Protein AF-A0A9E5JGP5-F1 (afdb_monomer)

Secondary structure (DSSP, 8-state):
-----S---SSSHHHHSSSSSSHHHHHHHHHHHHHHT---HHHHHHHHHHHHHT--THHHHTTSTTTTTTSTT----HHHHHHHHHHHHTS-HHHHH-GGG--HHHHHHHHHHHTS-HHHHHHHHHHHHHHHHHHHHHHTT----

Structure (mmCIF, N/CA/C/O backbone):
data_AF-A0A9E5JGP5-F1
#
_entry.id   AF-A0A9E5JGP5-F1
#
loop_
_atom_site.group_PDB
_atom_site.id
_atom_site.type_symbol
_atom_site.label_atom_id
_atom_site.label_alt_id
_atom_site.label_comp_id
_atom_site.label_asym_id
_atom_site.label_entity_id
_atom_site.label_seq_id
_atom_site.pdbx_PDB_ins_code
_atom_site.Cartn_x
_atom_site.Cartn_y
_atom_site.Cartn_z
_atom_site.occupancy
_atom_site.B_iso_or_equiv
_atom_site.auth_seq_id
_atom_site.auth_comp_id
_atom_site.auth_asym_id
_atom_site.auth_atom_id
_atom_site.pdbx_PDB_model_num
ATOM 1 N N . MET A 1 1 ? -46.674 -4.909 52.714 1.00 46.75 1 MET A N 1
ATOM 2 C CA . MET A 1 1 ? -46.473 -4.644 51.274 1.00 46.75 1 MET A CA 1
ATOM 3 C C . MET A 1 1 ? -45.169 -5.314 50.874 1.00 46.75 1 MET A C 1
ATOM 5 O O . MET A 1 1 ? -44.113 -4.868 51.297 1.00 46.75 1 MET A O 1
ATOM 9 N N . ALA A 1 2 ? -45.274 -6.468 50.216 1.00 39.66 2 ALA A N 1
ATOM 10 C CA . ALA A 1 2 ? -44.186 -7.374 49.862 1.00 39.66 2 ALA A CA 1
ATOM 11 C C . ALA A 1 2 ? -44.225 -7.673 48.354 1.00 39.66 2 ALA A C 1
ATOM 13 O O . ALA A 1 2 ? -45.309 -7.682 47.775 1.00 39.66 2 ALA A O 1
ATOM 14 N N . GLY A 1 3 ? -43.043 -7.964 47.794 1.00 35.81 3 GLY A N 1
ATOM 15 C CA . GLY A 1 3 ? -42.768 -8.415 46.418 1.00 35.81 3 GLY A CA 1
ATOM 16 C C . GLY A 1 3 ? -42.065 -7.314 45.616 1.00 35.81 3 GLY A C 1
ATOM 17 O O . GLY A 1 3 ? -42.684 -6.299 45.345 1.00 35.81 3 GLY A O 1
ATOM 18 N N . ARG A 1 4 ? -40.764 -7.320 45.281 1.00 50.94 4 ARG A N 1
ATOM 19 C CA . ARG A 1 4 ? -39.807 -8.373 44.877 1.00 50.94 4 ARG A CA 1
ATOM 20 C C . ARG A 1 4 ? -40.401 -9.321 43.827 1.00 50.94 4 ARG A C 1
ATOM 22 O O . ARG A 1 4 ? -41.345 -10.030 44.149 1.00 50.94 4 ARG A O 1
ATOM 29 N N . ILE A 1 5 ? -39.739 -9.375 42.659 1.00 41.88 5 ILE A N 1
ATOM 30 C CA . ILE A 1 5 ? -40.064 -10.117 41.415 1.00 41.88 5 ILE A CA 1
ATOM 31 C C . ILE A 1 5 ? -40.940 -9.234 40.492 1.00 41.88 5 ILE A C 1
ATOM 33 O O . ILE A 1 5 ? -42.012 -8.820 40.898 1.00 41.88 5 ILE A O 1
ATOM 37 N N . LEU A 1 6 ? -40.531 -8.805 39.290 1.00 45.56 6 LEU A N 1
ATOM 38 C CA . LEU A 1 6 ? -39.866 -9.547 38.214 1.00 45.56 6 LEU A CA 1
ATOM 39 C C . LEU A 1 6 ? -39.333 -8.571 37.138 1.00 45.56 6 LEU A C 1
ATOM 41 O O . LEU A 1 6 ? -40.027 -7.611 36.814 1.00 45.56 6 LEU A O 1
ATOM 45 N N . GLY A 1 7 ? -38.168 -8.856 36.542 1.00 37.62 7 GLY A N 1
ATOM 46 C CA . GLY A 1 7 ? -37.769 -8.269 35.250 1.00 37.62 7 GLY A CA 1
ATOM 47 C C . GLY A 1 7 ? -36.504 -7.408 35.214 1.00 37.62 7 GLY A C 1
ATOM 48 O O . GLY A 1 7 ? -36.466 -6.413 34.500 1.00 37.62 7 GLY A O 1
ATOM 49 N N . MET A 1 8 ? -35.467 -7.778 35.965 1.00 48.62 8 MET A N 1
ATOM 50 C CA . MET A 1 8 ? -34.096 -7.357 35.671 1.00 48.62 8 MET A CA 1
ATOM 51 C C . MET A 1 8 ? -33.673 -7.978 34.329 1.00 48.62 8 MET A C 1
ATOM 53 O O . MET A 1 8 ? -33.763 -9.192 34.194 1.00 48.62 8 MET A O 1
ATOM 57 N N . GLY A 1 9 ? -33.204 -7.139 33.401 1.00 51.91 9 GLY A N 1
ATOM 58 C CA . GLY A 1 9 ? -32.317 -7.504 32.292 1.00 51.91 9 GLY A CA 1
ATOM 59 C C . GLY A 1 9 ? -32.929 -8.312 31.152 1.00 51.91 9 GLY A C 1
ATOM 60 O O . GLY A 1 9 ? -33.036 -9.517 31.291 1.00 51.91 9 GLY A O 1
ATOM 61 N N . ASP A 1 10 ? -33.234 -7.667 30.017 1.00 55.62 10 ASP A N 1
ATOM 62 C CA . ASP A 1 10 ? -32.868 -8.246 28.703 1.00 55.62 10 ASP A CA 1
ATOM 63 C C . ASP A 1 10 ? -33.032 -7.333 27.464 1.00 55.62 10 ASP A C 1
ATOM 65 O O . ASP A 1 10 ? -33.223 -7.820 26.356 1.00 55.62 10 ASP A O 1
ATOM 69 N N . MET A 1 11 ? -32.978 -5.999 27.585 1.00 47.19 11 MET A N 1
ATOM 70 C CA . MET A 1 11 ? -32.937 -5.141 26.376 1.00 47.19 11 MET A CA 1
ATOM 71 C C . MET A 1 11 ? -32.016 -3.922 26.455 1.00 47.19 11 MET A C 1
ATOM 73 O O . MET A 1 11 ? -31.737 -3.320 25.426 1.00 47.19 11 MET A O 1
ATOM 77 N N . LEU A 1 12 ? -31.495 -3.569 27.634 1.00 41.91 12 LEU A N 1
ATOM 78 C CA . LEU A 1 12 ? -30.494 -2.497 27.760 1.00 41.91 12 LEU A CA 1
ATOM 79 C C . LEU A 1 12 ? -29.052 -3.031 27.770 1.00 41.91 12 LEU A C 1
ATOM 81 O O . LEU A 1 12 ? -28.129 -2.317 27.405 1.00 41.91 12 LEU A O 1
ATOM 85 N N . THR A 1 13 ? -28.850 -4.310 28.089 1.00 47.22 13 THR A N 1
ATOM 86 C CA . THR A 1 13 ? -27.524 -4.951 28.132 1.00 47.22 13 THR A CA 1
ATOM 87 C C . THR A 1 13 ? -26.993 -5.389 26.765 1.00 47.22 13 THR A C 1
ATOM 89 O O . THR A 1 13 ? -25.784 -5.525 26.609 1.00 47.22 13 THR A O 1
ATOM 92 N N . LEU A 1 14 ? -27.855 -5.554 25.754 1.00 45.25 14 LEU A N 1
ATOM 93 C CA . LEU A 1 14 ? -27.440 -5.963 24.402 1.00 45.25 14 LEU A CA 1
ATOM 94 C C . LEU A 1 14 ? -26.981 -4.797 23.508 1.00 45.25 14 LEU A C 1
ATOM 96 O O . LEU A 1 14 ? -26.434 -5.047 22.438 1.00 45.25 14 LEU A O 1
ATOM 100 N N . ILE A 1 15 ? -27.153 -3.544 23.946 1.00 47.53 15 ILE A N 1
ATOM 101 C CA . ILE A 1 15 ? -26.708 -2.352 23.202 1.00 47.53 15 ILE A CA 1
ATOM 102 C C . ILE A 1 15 ? -25.440 -1.735 23.820 1.00 47.53 15 ILE A C 1
ATOM 104 O O . ILE A 1 15 ? -24.617 -1.200 23.090 1.00 47.53 15 ILE A O 1
ATOM 108 N N . GLU A 1 16 ? -25.183 -1.917 25.120 1.00 45.12 16 GLU A N 1
ATOM 109 C CA . GLU A 1 16 ? -23.940 -1.432 25.752 1.00 45.12 16 GLU A CA 1
ATOM 110 C C . GLU A 1 16 ? -22.762 -2.425 25.675 1.00 45.12 16 GLU A C 1
ATOM 112 O O . GLU A 1 16 ? -21.606 -2.010 25.735 1.00 45.12 16 GLU A O 1
ATOM 117 N N . GLN A 1 17 ? -23.004 -3.732 25.489 1.00 46.28 17 GLN A N 1
ATOM 118 C CA . GLN A 1 17 ? -21.915 -4.717 25.339 1.00 46.28 17 GLN A CA 1
ATOM 119 C C . GLN A 1 17 ? -21.340 -4.828 23.917 1.00 46.28 17 GLN A C 1
ATOM 121 O O . GLN A 1 17 ? -20.295 -5.455 23.742 1.00 46.28 17 GLN A O 1
ATOM 126 N N . ALA A 1 18 ? -21.961 -4.204 22.911 1.00 43.09 18 ALA A N 1
ATOM 127 C CA . ALA A 1 18 ? -21.455 -4.222 21.536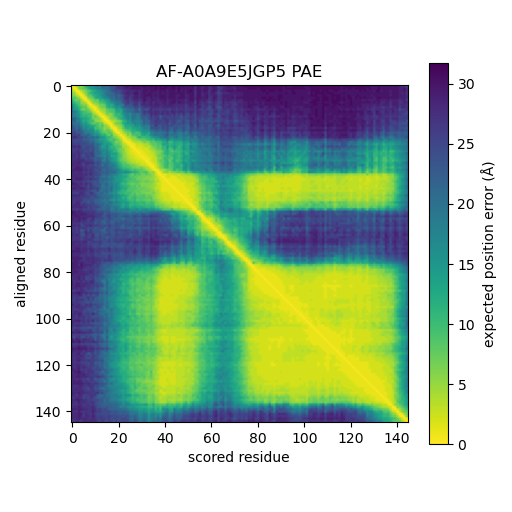 1.00 43.09 18 ALA A CA 1
ATOM 128 C C . ALA A 1 18 ? -20.479 -3.068 21.221 1.00 43.09 18 ALA A C 1
ATOM 130 O O . ALA A 1 18 ? -19.652 -3.208 20.324 1.00 43.09 18 ALA A O 1
ATOM 131 N N . GLU A 1 19 ? -20.522 -1.956 21.967 1.00 39.59 19 GLU A N 1
ATOM 132 C CA . GLU A 1 19 ? -19.811 -0.718 21.601 1.00 39.59 19 GLU A CA 1
ATOM 133 C C . GLU A 1 19 ? -18.390 -0.553 22.175 1.00 39.59 19 GLU A C 1
ATOM 135 O O . GLU A 1 19 ? -17.718 0.405 21.814 1.00 39.59 19 GLU A O 1
ATOM 140 N N . GLN A 1 20 ? -17.866 -1.431 23.045 1.00 46.72 20 GLN A N 1
ATOM 141 C CA . GLN A 1 20 ? -16.596 -1.104 23.739 1.00 46.72 20 GLN A CA 1
ATOM 142 C C . GLN A 1 20 ? -15.473 -2.140 23.745 1.00 46.72 20 GLN A C 1
ATOM 144 O O . GLN A 1 20 ? -14.388 -1.820 24.232 1.00 46.72 20 GLN A O 1
ATOM 149 N N . VAL A 1 21 ? -15.653 -3.335 23.179 1.00 43.44 21 VAL A N 1
ATOM 150 C CA . VAL A 1 21 ? -14.576 -4.349 23.187 1.00 43.44 21 VAL A CA 1
ATOM 151 C C . VAL A 1 21 ? -13.762 -4.361 21.886 1.00 43.44 21 VAL A C 1
ATOM 153 O O . VAL A 1 21 ? -12.624 -4.815 21.890 1.00 43.44 21 VAL A O 1
ATOM 156 N N . PHE A 1 22 ? -14.278 -3.789 20.792 1.00 42.72 22 PHE A N 1
ATOM 157 C CA . PHE A 1 22 ? -13.569 -3.772 19.504 1.00 42.72 22 PHE A CA 1
ATOM 158 C C . PHE A 1 22 ? -12.875 -2.449 19.150 1.00 42.72 22 PHE A C 1
ATOM 160 O O . PHE A 1 22 ? -11.933 -2.469 18.365 1.00 42.72 22 PHE A O 1
ATOM 167 N N . GLU A 1 23 ? -13.250 -1.314 19.749 1.00 51.44 23 GLU A N 1
ATOM 168 C CA . GLU A 1 23 ? -12.670 -0.021 19.351 1.00 51.44 23 GLU A CA 1
ATOM 169 C C . GLU A 1 23 ? -11.395 0.361 20.111 1.00 51.44 23 GLU A C 1
ATOM 171 O O . GLU A 1 23 ? -10.481 0.917 19.510 1.00 51.44 23 GLU A O 1
ATOM 176 N N . LYS A 1 24 ? -11.275 0.064 21.412 1.00 50.53 24 LYS A N 1
ATOM 177 C CA . LYS A 1 24 ? -10.147 0.571 22.223 1.00 50.53 24 LYS A CA 1
ATOM 178 C C . LYS A 1 24 ? -8.799 -0.042 21.842 1.00 50.53 24 LYS A C 1
ATOM 180 O O . LYS A 1 24 ? -7.826 0.692 21.684 1.00 50.53 24 LYS A O 1
ATOM 185 N N . ASP A 1 25 ? -8.742 -1.355 21.632 1.00 55.53 25 ASP A N 1
ATOM 186 C CA . ASP A 1 25 ? -7.485 -2.045 21.315 1.00 55.53 25 ASP A CA 1
ATOM 187 C C . ASP A 1 25 ? -6.998 -1.760 19.886 1.00 55.53 25 ASP A C 1
ATOM 189 O O . ASP A 1 25 ? -5.794 -1.607 19.654 1.00 55.53 25 ASP A O 1
ATOM 193 N N . GLU A 1 26 ? -7.912 -1.667 18.913 1.00 55.34 26 GLU A N 1
ATOM 194 C CA . GLU A 1 26 ? -7.566 -1.277 17.542 1.00 55.34 26 GLU A CA 1
ATOM 195 C C . GLU A 1 26 ? -7.209 0.209 17.455 1.00 55.34 26 GLU A C 1
ATOM 197 O O . GLU A 1 26 ? -6.218 0.549 16.804 1.00 55.34 26 GLU A O 1
ATOM 202 N N . ALA A 1 27 ? -7.928 1.086 18.167 1.00 54.78 27 ALA A N 1
ATOM 203 C CA . ALA A 1 27 ? -7.606 2.509 18.231 1.00 54.78 27 ALA A CA 1
ATOM 204 C C . ALA A 1 27 ? -6.250 2.759 18.901 1.00 54.78 27 ALA A C 1
ATOM 206 O O . ALA A 1 27 ? -5.466 3.562 18.399 1.00 54.78 27 ALA A O 1
ATOM 207 N N . GLU A 1 28 ? -5.914 2.045 19.978 1.00 57.03 28 GLU A N 1
ATOM 208 C CA . GLU A 1 28 ? -4.593 2.141 20.605 1.00 57.03 28 GLU A CA 1
ATOM 209 C C . GLU A 1 28 ? -3.471 1.637 19.695 1.00 57.03 28 GLU A C 1
ATOM 211 O O . GLU A 1 28 ? -2.403 2.251 19.634 1.00 57.03 28 GLU A O 1
ATOM 216 N N . LYS A 1 29 ? -3.681 0.527 18.977 1.00 62.09 29 LYS A N 1
ATOM 217 C CA . LYS A 1 29 ? -2.703 0.016 18.004 1.00 62.09 29 LYS A CA 1
ATOM 218 C C . LYS A 1 29 ? -2.531 0.983 16.841 1.00 62.09 29 LYS A C 1
ATOM 220 O O . LYS A 1 29 ? -1.396 1.258 16.460 1.00 62.09 29 LYS A O 1
ATOM 225 N N . ALA A 1 30 ? -3.622 1.534 16.316 1.00 57.12 30 ALA A N 1
ATOM 226 C CA . ALA A 1 30 ? -3.591 2.551 15.275 1.00 57.12 30 ALA A CA 1
ATOM 227 C 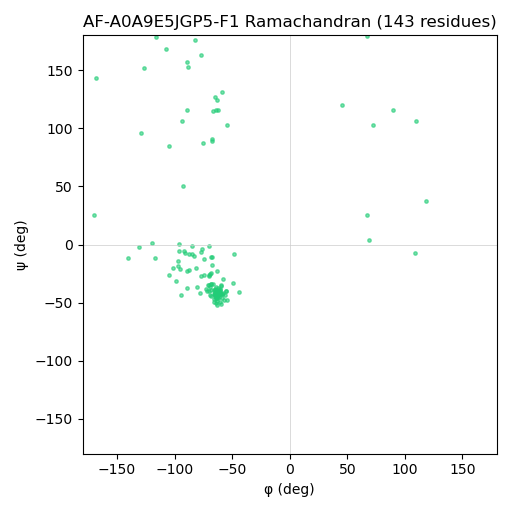C . ALA A 1 30 ? -2.880 3.823 15.762 1.00 57.12 30 ALA A C 1
ATOM 229 O O . ALA A 1 30 ? -2.023 4.344 15.054 1.00 57.12 30 ALA A O 1
ATOM 230 N N . ALA A 1 31 ? -3.143 4.271 16.993 1.00 58.41 31 ALA A N 1
ATOM 231 C CA . ALA A 1 31 ? -2.480 5.417 17.613 1.00 58.41 31 ALA A CA 1
ATOM 232 C C . ALA A 1 31 ? -0.981 5.171 17.851 1.00 58.41 31 ALA A C 1
ATOM 234 O O . ALA A 1 31 ? -0.162 6.032 17.536 1.00 58.41 31 ALA A O 1
ATOM 235 N N . LYS A 1 32 ? -0.590 3.984 18.333 1.00 60.38 32 LYS A N 1
ATOM 236 C CA . LYS A 1 32 ? 0.821 3.582 18.485 1.00 60.38 32 LYS A CA 1
ATOM 237 C C . LYS A 1 32 ? 1.527 3.493 17.128 1.00 60.38 32 LYS A C 1
ATOM 239 O O . LYS A 1 32 ? 2.635 4.005 16.989 1.00 60.38 32 LYS A O 1
ATOM 244 N N . LYS A 1 33 ? 0.883 2.925 16.103 1.00 61.53 33 LYS A N 1
ATOM 245 C CA . LYS A 1 33 ? 1.415 2.864 14.728 1.00 61.53 33 LYS A CA 1
ATOM 246 C C . LYS A 1 33 ? 1.566 4.266 14.119 1.00 61.53 33 LYS A C 1
ATOM 248 O O . LYS A 1 33 ? 2.622 4.585 13.572 1.00 61.53 33 LYS A O 1
ATOM 253 N N . LEU A 1 34 ? 0.581 5.143 14.315 1.00 58.12 34 LEU A N 1
ATOM 254 C CA . LEU A 1 34 ? 0.651 6.566 13.960 1.00 58.12 34 LEU A CA 1
ATOM 255 C C . LEU A 1 34 ? 1.802 7.284 14.680 1.00 58.12 34 LEU A C 1
ATOM 257 O O . LEU A 1 34 ? 2.539 8.035 14.042 1.00 58.12 34 LEU A O 1
ATOM 261 N N . ALA A 1 35 ? 2.004 7.008 15.971 1.00 54.28 35 ALA A N 1
ATOM 262 C CA . ALA A 1 35 ? 3.087 7.577 16.773 1.00 54.28 35 ALA A CA 1
ATOM 263 C C . ALA A 1 35 ? 4.479 7.099 16.324 1.00 54.28 35 ALA A C 1
ATOM 265 O O . ALA A 1 35 ? 5.433 7.872 16.357 1.00 54.28 35 ALA A O 1
ATOM 266 N N . THR A 1 36 ? 4.606 5.854 15.844 1.00 60.84 36 THR A N 1
ATOM 267 C CA . THR A 1 36 ? 5.862 5.339 15.261 1.00 60.84 36 THR A CA 1
ATOM 268 C C . THR A 1 36 ? 6.158 5.894 13.863 1.00 60.84 36 THR A C 1
ATOM 270 O O . THR A 1 36 ? 7.267 5.725 13.356 1.00 60.84 36 THR A O 1
ATOM 273 N N . GLY A 1 37 ? 5.185 6.556 13.223 1.00 60.69 37 GLY A N 1
ATOM 274 C CA . GLY A 1 37 ? 5.340 7.206 11.919 1.00 60.69 37 GLY A CA 1
ATOM 275 C C . GLY A 1 37 ? 5.539 6.256 10.732 1.00 60.69 37 GLY A C 1
ATOM 276 O O . GLY A 1 37 ? 5.750 6.72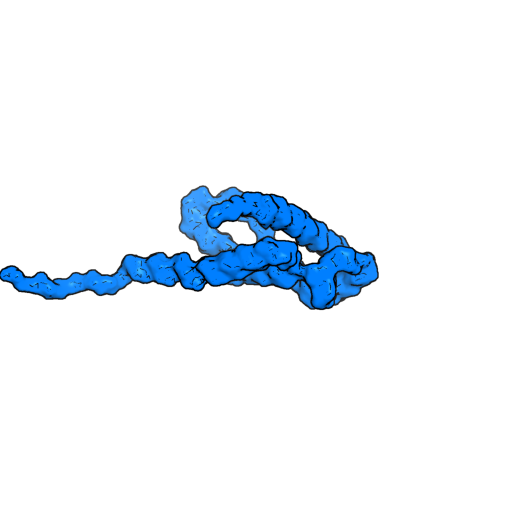6 9.613 1.00 60.69 37 GLY A O 1
ATOM 277 N N . LYS A 1 38 ? 5.472 4.938 10.947 1.00 67.56 38 LYS A N 1
ATOM 278 C CA . LYS A 1 38 ? 5.661 3.914 9.915 1.00 67.56 38 LYS A CA 1
ATOM 279 C C . LYS A 1 38 ? 4.319 3.310 9.535 1.00 67.56 38 LYS A C 1
ATOM 281 O O . LYS A 1 38 ? 3.909 2.293 10.075 1.00 67.56 38 LYS A O 1
ATOM 286 N N . PHE A 1 39 ? 3.635 3.975 8.614 1.00 79.38 39 PHE A N 1
ATOM 287 C CA . PHE A 1 39 ? 2.476 3.408 7.939 1.00 79.38 39 PHE A CA 1
ATOM 288 C C . PHE A 1 39 ? 2.959 2.670 6.684 1.00 79.38 39 PHE A C 1
ATOM 290 O O . PHE A 1 39 ? 3.536 3.313 5.798 1.00 79.38 39 PHE A O 1
ATOM 297 N N . THR A 1 40 ? 2.771 1.348 6.647 1.00 87.06 40 THR A N 1
ATOM 298 C CA . THR A 1 40 ? 3.270 0.432 5.603 1.00 87.06 40 THR A CA 1
ATOM 299 C C . THR A 1 40 ? 2.150 -0.068 4.687 1.00 87.06 40 THR A C 1
ATOM 301 O O . THR A 1 40 ? 0.964 0.122 4.963 1.00 87.06 40 THR A O 1
ATOM 304 N N . LEU A 1 41 ? 2.505 -0.708 3.567 1.00 88.62 41 LEU A N 1
ATOM 305 C CA . LEU A 1 41 ? 1.510 -1.297 2.663 1.00 88.62 41 LEU A CA 1
ATOM 306 C C . LEU A 1 41 ? 0.778 -2.500 3.272 1.00 88.62 41 LEU A C 1
ATOM 308 O O . LEU A 1 41 ? -0.351 -2.772 2.865 1.00 88.62 41 LEU A O 1
ATOM 312 N N . ASP A 1 42 ? 1.379 -3.193 4.242 1.00 86.88 42 ASP A N 1
ATOM 313 C CA . ASP A 1 42 ? 0.692 -4.258 4.977 1.00 86.88 42 ASP A CA 1
ATOM 314 C C . ASP A 1 42 ? -0.399 -3.673 5.889 1.00 86.88 42 ASP A C 1
ATOM 316 O O . ASP A 1 42 ? -1.519 -4.179 5.885 1.00 86.88 42 ASP A O 1
ATOM 320 N N . ASP A 1 43 ? -0.145 -2.539 6.558 1.00 84.56 43 ASP A N 1
ATOM 321 C CA . ASP A 1 43 ? -1.177 -1.835 7.341 1.00 84.56 43 ASP A CA 1
ATOM 322 C C . ASP A 1 43 ? -2.345 -1.380 6.453 1.00 84.56 43 ASP A C 1
ATOM 324 O O . ASP A 1 43 ? -3.516 -1.504 6.812 1.00 84.56 43 ASP A O 1
ATOM 328 N N . PHE A 1 44 ? -2.029 -0.876 5.258 1.00 85.12 44 PHE A N 1
ATOM 329 C CA . PHE A 1 44 ? -3.043 -0.498 4.278 1.00 85.12 44 PHE A CA 1
ATOM 330 C C . PHE A 1 44 ? -3.875 -1.700 3.818 1.00 85.12 44 PHE A C 1
ATOM 332 O O . PHE A 1 44 ? -5.094 -1.594 3.677 1.00 85.12 44 PHE A O 1
ATOM 339 N N . LEU A 1 45 ? -3.238 -2.855 3.607 1.00 86.12 45 LEU A N 1
ATOM 340 C CA . LEU A 1 45 ? -3.931 -4.084 3.241 1.00 86.12 45 LEU A CA 1
ATOM 341 C C . LEU A 1 45 ? -4.855 -4.574 4.364 1.00 86.12 45 LEU A C 1
ATOM 343 O O . LEU A 1 45 ? -5.987 -4.962 4.076 1.00 86.12 45 LEU A O 1
ATOM 347 N N . GLU A 1 46 ? -4.403 -4.534 5.619 1.00 85.19 46 GLU A N 1
ATOM 348 C CA . GLU A 1 46 ? -5.219 -4.885 6.790 1.00 85.19 46 GLU A CA 1
ATOM 349 C C . GLU A 1 46 ? -6.485 -4.018 6.858 1.00 85.19 46 GLU A C 1
ATOM 351 O O . GLU A 1 46 ? -7.594 -4.549 6.956 1.00 85.19 46 GLU A O 1
ATOM 356 N N . GLN A 1 47 ? -6.337 -2.698 6.705 1.00 78.88 47 GLN A N 1
ATOM 357 C CA . GLN A 1 47 ? -7.462 -1.756 6.694 1.00 78.88 47 GLN A CA 1
ATOM 358 C C . GLN A 1 47 ? -8.428 -2.019 5.531 1.00 78.88 47 GLN A C 1
ATOM 360 O O . GLN A 1 47 ? -9.645 -2.047 5.718 1.00 78.88 47 GLN A O 1
ATOM 365 N N . LE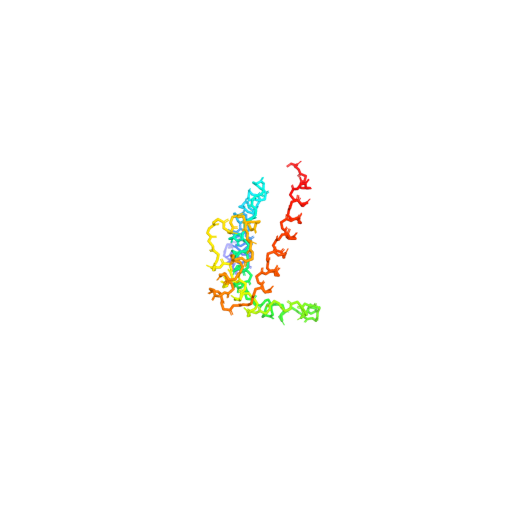U A 1 48 ? -7.911 -2.282 4.327 1.00 80.06 48 LEU A N 1
ATOM 366 C CA . LEU A 1 48 ? -8.746 -2.648 3.178 1.00 80.06 48 LEU A CA 1
ATOM 367 C C . LEU A 1 48 ? -9.514 -3.955 3.411 1.00 80.06 48 LEU A C 1
ATOM 369 O O . LEU A 1 48 ? -10.667 -4.081 2.998 1.00 80.06 48 LEU A O 1
ATOM 373 N N . GLN A 1 49 ? -8.902 -4.933 4.077 1.00 80.94 49 GLN A N 1
ATOM 374 C CA . GLN A 1 49 ? -9.557 -6.195 4.412 1.00 80.94 49 GLN A CA 1
ATOM 375 C C . GLN A 1 49 ? -10.622 -6.034 5.497 1.00 80.94 49 GLN A C 1
ATOM 377 O O . GLN A 1 49 ? -11.641 -6.719 5.429 1.00 80.94 49 GLN A O 1
ATOM 382 N N . GLN A 1 50 ? -10.426 -5.142 6.470 1.00 76.25 50 GLN A N 1
ATOM 383 C CA . GLN A 1 50 ? -11.461 -4.791 7.448 1.00 76.25 50 GLN A CA 1
ATOM 384 C C . GLN A 1 50 ? -12.679 -4.169 6.753 1.00 76.25 50 GLN A C 1
ATOM 386 O O . GLN A 1 50 ? -13.801 -4.631 6.963 1.00 76.25 50 GLN A O 1
ATOM 391 N N . LEU A 1 51 ? -12.456 -3.224 5.831 1.00 69.88 51 LEU A N 1
ATOM 392 C CA . LEU A 1 51 ? -13.526 -2.631 5.021 1.00 69.88 51 LEU A CA 1
ATOM 393 C C . LEU A 1 51 ? -14.251 -3.681 4.163 1.00 69.88 51 LEU A C 1
ATOM 395 O O . LEU A 1 51 ? -15.474 -3.676 4.081 1.00 69.88 51 LEU A O 1
ATOM 399 N N . LYS A 1 52 ? -13.515 -4.639 3.589 1.00 69.12 52 LYS A N 1
ATOM 400 C CA . LYS A 1 52 ? -14.088 -5.777 2.850 1.00 69.12 52 LYS A CA 1
ATOM 401 C C . LYS A 1 52 ? -14.915 -6.712 3.743 1.00 69.12 52 LYS A C 1
ATOM 403 O O . LYS A 1 52 ? -15.951 -7.202 3.306 1.00 69.12 52 LYS A O 1
ATOM 408 N N . LYS A 1 53 ? -14.474 -6.981 4.980 1.00 66.25 53 LYS A N 1
ATOM 409 C CA . LYS A 1 53 ? -15.181 -7.842 5.954 1.00 66.25 53 LYS A CA 1
ATOM 410 C C . LYS A 1 53 ? -16.476 -7.217 6.458 1.00 66.25 53 LYS A C 1
ATOM 412 O O . LYS A 1 53 ? -17.436 -7.941 6.694 1.00 66.25 53 LYS A O 1
ATOM 417 N N . MET A 1 54 ? -16.505 -5.894 6.586 1.00 58.88 54 MET A N 1
ATOM 418 C CA . MET A 1 54 ? -17.737 -5.145 6.838 1.00 58.88 54 MET A CA 1
ATOM 419 C C . MET A 1 54 ? -18.698 -5.176 5.637 1.00 58.88 54 MET A C 1
ATOM 421 O O . MET A 1 54 ? -19.866 -4.818 5.777 1.00 58.88 54 MET A O 1
ATOM 425 N N . GLY A 1 55 ? -18.230 -5.661 4.481 1.00 57.66 55 GLY A N 1
ATOM 426 C CA . GLY A 1 55 ? -18.995 -5.750 3.248 1.00 57.66 55 GLY A CA 1
ATOM 427 C C . GLY A 1 55 ? -19.321 -4.372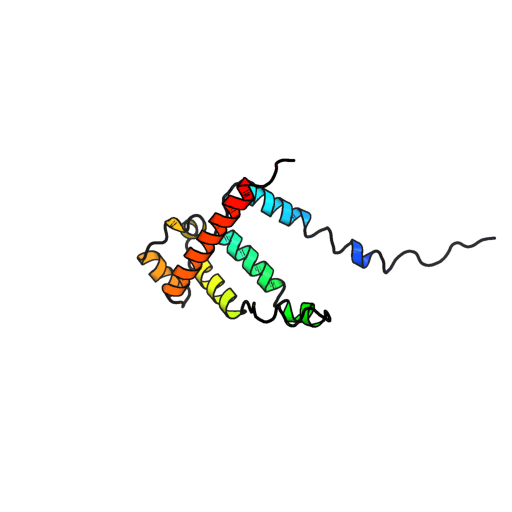 2.673 1.00 57.66 55 GLY A C 1
ATOM 428 O O . GLY A 1 55 ? -18.979 -3.336 3.253 1.00 57.66 55 GLY A O 1
ATOM 429 N N . PRO A 1 56 ? -20.012 -4.323 1.525 1.00 60.78 56 PRO A N 1
ATOM 430 C CA . PRO A 1 56 ? -20.605 -3.081 1.095 1.00 60.78 56 PRO A CA 1
ATOM 431 C C . PRO A 1 56 ? -21.627 -2.697 2.164 1.00 60.78 56 PRO A C 1
ATOM 433 O O . PRO A 1 56 ? -22.656 -3.353 2.345 1.00 60.78 56 PRO A O 1
ATOM 436 N N . LEU A 1 57 ? -21.367 -1.578 2.834 1.00 52.09 57 LEU A N 1
ATOM 437 C CA . LEU A 1 57 ? -22.325 -0.880 3.683 1.00 52.09 57 LEU A CA 1
ATOM 438 C C . LEU A 1 57 ? -23.687 -0.665 2.987 1.00 52.09 57 LEU A C 1
ATOM 440 O O . LEU A 1 57 ? -24.630 -0.277 3.651 1.00 52.09 57 LEU A O 1
ATOM 444 N N . GLN A 1 58 ? -23.835 -0.955 1.690 1.00 51.94 58 GLN A N 1
ATOM 445 C CA . GLN A 1 58 ? -25.101 -1.060 0.959 1.00 51.94 58 GLN A CA 1
ATOM 446 C C . GLN A 1 58 ? -26.196 -1.835 1.712 1.00 51.94 58 GLN A C 1
ATOM 448 O O . GLN A 1 58 ? -27.333 -1.374 1.721 1.00 51.94 58 GLN A O 1
ATOM 453 N N . ASN A 1 59 ? -25.883 -2.950 2.386 1.00 52.25 59 ASN A N 1
ATOM 454 C CA . ASN A 1 59 ? -26.915 -3.728 3.093 1.00 52.25 59 ASN A CA 1
ATOM 455 C C . ASN A 1 59 ? -27.341 -3.101 4.433 1.00 52.25 59 ASN A C 1
ATOM 457 O O . ASN A 1 59 ? -28.477 -3.291 4.850 1.00 52.25 59 ASN A O 1
ATOM 461 N N . VAL A 1 60 ? -26.468 -2.326 5.086 1.00 52.09 60 VAL A N 1
ATOM 462 C CA . VAL A 1 60 ? -26.757 -1.674 6.381 1.00 52.09 60 VAL A CA 1
ATOM 463 C C . VAL A 1 60 ? -27.259 -0.234 6.181 1.00 52.09 60 VAL A C 1
ATOM 465 O O . VAL A 1 60 ? -28.263 0.165 6.761 1.00 52.09 60 VAL A O 1
ATOM 468 N N . LEU A 1 61 ? -26.638 0.534 5.281 1.00 52.53 61 LEU A N 1
ATOM 469 C CA . LEU A 1 61 ? -27.070 1.872 4.850 1.00 52.53 61 LEU A CA 1
ATOM 470 C C . LEU A 1 61 ? -28.350 1.835 4.006 1.00 52.53 61 LEU A C 1
ATOM 472 O O . LEU A 1 61 ? -29.093 2.813 3.996 1.00 52.53 61 LEU A O 1
ATOM 476 N N . GLY A 1 62 ? -28.635 0.724 3.319 1.00 54.72 62 GLY A N 1
ATOM 477 C CA . GLY A 1 62 ? -29.897 0.508 2.605 1.00 54.72 62 GLY A CA 1
ATOM 478 C C . GLY A 1 62 ? -31.112 0.365 3.528 1.00 54.72 62 GLY A C 1
ATOM 479 O O . GLY A 1 62 ? -32.239 0.547 3.073 1.00 54.72 62 GLY A O 1
ATOM 480 N N . MET A 1 63 ? -30.895 0.094 4.821 1.00 56.56 63 MET A N 1
ATOM 481 C CA . MET A 1 63 ? -31.945 0.013 5.845 1.00 56.56 63 MET A CA 1
ATOM 482 C C . MET A 1 63 ? -32.125 1.323 6.634 1.00 56.56 63 MET A C 1
ATOM 484 O O . MET A 1 63 ? -33.061 1.427 7.424 1.00 56.56 63 MET A O 1
ATOM 488 N N . LEU A 1 64 ? -31.271 2.333 6.414 1.00 51.34 64 LEU A N 1
ATOM 489 C CA . LEU A 1 64 ? -31.379 3.653 7.039 1.00 51.34 64 LEU A CA 1
ATOM 490 C C . LEU A 1 64 ? -32.160 4.617 6.123 1.00 51.34 64 LEU A C 1
ATOM 492 O O . LEU A 1 64 ? -31.626 5.071 5.103 1.00 51.34 64 LEU A O 1
ATOM 496 N N . PRO A 1 65 ? -33.421 4.960 6.452 1.00 48.84 65 PRO A N 1
ATOM 497 C CA . PRO A 1 65 ? -34.191 5.909 5.659 1.00 48.84 65 PRO A CA 1
ATOM 498 C C . PRO A 1 65 ? -33.516 7.289 5.690 1.00 48.84 65 PRO A C 1
ATOM 500 O O . PRO A 1 65 ? -33.274 7.848 6.754 1.00 48.84 65 PRO A O 1
ATOM 503 N N . GLY A 1 66 ? -33.212 7.847 4.513 1.00 63.28 66 GLY A N 1
ATOM 504 C CA . GLY A 1 66 ? -32.745 9.234 4.361 1.00 63.28 66 GLY A CA 1
ATOM 505 C C . GLY A 1 66 ? -31.270 9.442 3.989 1.00 63.28 66 GLY A C 1
ATOM 506 O O . GLY A 1 66 ? -30.913 10.567 3.657 1.00 63.28 66 GLY A O 1
ATOM 507 N N . VAL A 1 67 ? -30.424 8.399 3.964 1.00 57.12 67 VAL A N 1
ATOM 508 C CA . VAL A 1 67 ? -28.977 8.534 3.635 1.00 57.12 67 VAL A CA 1
ATOM 509 C C . VAL A 1 67 ? -28.568 7.775 2.355 1.00 57.12 67 VAL A C 1
ATOM 511 O O . VAL A 1 67 ? -27.504 8.006 1.784 1.00 57.12 67 VAL A O 1
ATOM 514 N N . GLY A 1 68 ? -29.442 6.915 1.823 1.00 50.97 68 GLY A N 1
ATOM 515 C CA . GLY A 1 68 ? -29.130 5.998 0.718 1.00 50.97 68 GLY A CA 1
ATOM 516 C C . GLY A 1 68 ? -28.902 6.611 -0.675 1.00 50.97 68 GLY A C 1
ATOM 517 O O . GLY A 1 68 ? -28.644 5.857 -1.608 1.00 50.97 68 GLY A O 1
ATOM 518 N N . ALA A 1 69 ? -29.012 7.931 -0.863 1.00 52.91 69 ALA A N 1
ATOM 519 C CA . ALA A 1 69 ? -28.885 8.562 -2.185 1.00 52.91 69 ALA A CA 1
ATOM 520 C C . ALA A 1 69 ? -27.501 9.177 -2.465 1.00 52.91 69 ALA A C 1
ATOM 522 O O . ALA A 1 69 ? -27.072 9.163 -3.610 1.00 52.91 69 ALA A O 1
ATOM 523 N N . GLN A 1 70 ? -26.790 9.681 -1.448 1.00 49.66 70 GLN A N 1
ATOM 524 C CA . GLN A 1 70 ? -25.516 10.404 -1.638 1.00 49.66 70 GLN A CA 1
ATOM 525 C C . GLN A 1 70 ? -24.264 9.536 -1.441 1.00 49.66 70 GLN A C 1
ATOM 527 O O . GLN A 1 70 ? -23.176 9.929 -1.846 1.00 49.66 70 GLN A O 1
ATOM 532 N N . LEU A 1 71 ? -24.405 8.344 -0.850 1.00 46.72 71 LEU A N 1
ATOM 533 C CA . LEU A 1 71 ? -23.306 7.385 -0.662 1.00 46.72 71 LEU A CA 1
ATOM 534 C C . LEU A 1 71 ? -23.240 6.309 -1.761 1.00 46.72 71 LEU A C 1
ATOM 536 O O . LEU A 1 71 ? -22.367 5.448 -1.717 1.00 46.72 71 LEU A O 1
ATOM 540 N N . LYS A 1 72 ? -24.142 6.356 -2.752 1.00 45.53 72 LYS A N 1
ATOM 541 C CA . LYS A 1 72 ? -24.167 5.413 -3.883 1.00 45.53 72 LYS A CA 1
ATOM 542 C C . LYS A 1 72 ? -23.000 5.591 -4.852 1.00 45.53 72 LYS A C 1
ATOM 544 O O . LYS A 1 72 ? -22.595 4.617 -5.461 1.00 45.53 72 LYS A O 1
ATOM 549 N N . ASP A 1 73 ? -22.433 6.789 -4.967 1.00 44.16 73 ASP A N 1
ATOM 550 C CA . ASP A 1 73 ? -21.393 7.066 -5.970 1.00 44.16 73 ASP A CA 1
ATOM 551 C C . ASP A 1 73 ? -19.964 6.744 -5.494 1.00 44.16 73 ASP A C 1
ATOM 553 O O . ASP A 1 73 ? -19.023 6.739 -6.287 1.00 44.16 73 ASP A O 1
ATOM 557 N N . ALA A 1 74 ? -19.782 6.427 -4.208 1.00 47.47 74 ALA A N 1
ATOM 558 C CA . ALA A 1 74 ? -18.526 5.916 -3.665 1.00 47.47 74 ALA A CA 1
ATOM 559 C C . ALA A 1 74 ? -18.525 4.377 -3.672 1.00 47.47 74 ALA A C 1
ATOM 561 O O . ALA A 1 74 ? -18.268 3.732 -2.656 1.00 47.47 74 ALA A O 1
ATOM 562 N N . GLU A 1 75 ? -18.849 3.771 -4.816 1.00 52.03 75 GLU A N 1
ATOM 563 C CA . GLU A 1 75 ? -18.721 2.328 -5.006 1.00 52.03 75 GLU A CA 1
ATOM 564 C C . GLU A 1 75 ? -17.240 1.941 -5.003 1.00 52.03 75 GLU A C 1
ATOM 566 O O . GLU A 1 75 ? -16.559 1.903 -6.031 1.00 52.03 75 GLU A O 1
ATOM 571 N N . VAL A 1 76 ? -16.720 1.611 -3.822 1.00 56.19 76 VAL A N 1
ATOM 572 C CA . VAL A 1 76 ? -15.527 0.774 -3.725 1.00 56.19 76 VAL A CA 1
ATOM 573 C C . VAL A 1 76 ? -15.941 -0.611 -4.212 1.00 56.19 76 VAL A C 1
ATOM 575 O O . VAL A 1 76 ? -16.429 -1.441 -3.451 1.00 56.19 76 VAL A O 1
ATOM 578 N N . SER A 1 77 ? -15.818 -0.828 -5.521 1.00 63.38 77 SER A N 1
ATOM 579 C CA . SER A 1 77 ? -16.131 -2.113 -6.136 1.00 63.38 77 SER A CA 1
ATOM 580 C C . SER A 1 77 ? -15.264 -3.202 -5.506 1.00 63.38 77 SER A C 1
ATOM 582 O O . SER A 1 77 ? -14.038 -3.076 -5.420 1.00 63.38 77 SER A O 1
ATOM 584 N N . ASP A 1 78 ? -15.911 -4.295 -5.113 1.00 70.50 78 ASP A N 1
ATOM 585 C CA . ASP A 1 78 ? -15.291 -5.500 -4.561 1.00 70.50 78 ASP A CA 1
ATOM 586 C C . ASP A 1 78 ? -14.110 -5.990 -5.427 1.00 70.50 78 ASP A C 1
ATOM 588 O O . ASP A 1 78 ? -13.083 -6.459 -4.925 1.00 70.50 78 ASP A O 1
ATOM 592 N N . ASP A 1 79 ? -14.209 -5.793 -6.745 1.00 77.69 79 ASP A N 1
ATOM 593 C CA . ASP A 1 79 ? -13.170 -6.134 -7.712 1.00 77.69 79 ASP A CA 1
ATOM 594 C C . ASP A 1 79 ? -11.940 -5.226 -7.620 1.00 77.69 79 ASP A C 1
ATOM 596 O O . ASP A 1 79 ? -10.816 -5.691 -7.819 1.00 77.69 79 ASP A O 1
ATOM 600 N N . GLN A 1 80 ? -12.109 -3.940 -7.304 1.00 77.81 80 GLN A N 1
ATOM 601 C CA . GLN A 1 80 ? -10.981 -3.027 -7.104 1.00 77.81 80 GLN A CA 1
ATOM 602 C C . GLN A 1 80 ? -10.202 -3.381 -5.837 1.00 77.81 80 GLN A C 1
ATOM 604 O O . GLN A 1 80 ? -8.968 -3.365 -5.851 1.00 77.81 80 GLN A O 1
ATOM 609 N N . VAL A 1 81 ? -10.902 -3.770 -4.766 1.00 81.31 81 VAL A N 1
ATOM 610 C CA . VAL A 1 81 ? -10.264 -4.233 -3.524 1.00 81.31 81 VAL A CA 1
ATOM 611 C C . VAL A 1 81 ? -9.474 -5.512 -3.782 1.00 81.31 81 VAL A C 1
ATOM 613 O O . VAL A 1 81 ? -8.307 -5.596 -3.405 1.00 81.31 81 VAL A O 1
ATOM 616 N N . ARG A 1 82 ? -10.058 -6.481 -4.500 1.00 85.12 82 ARG A N 1
ATOM 617 C CA . ARG A 1 82 ? -9.370 -7.732 -4.872 1.00 85.12 82 ARG A CA 1
ATOM 618 C C . ARG A 1 82 ? -8.122 -7.485 -5.719 1.00 85.12 82 ARG A C 1
ATOM 620 O O . ARG A 1 82 ? -7.088 -8.093 -5.457 1.00 85.12 82 ARG A O 1
ATOM 627 N N . ARG A 1 83 ? -8.183 -6.580 -6.703 1.00 88.94 83 ARG A N 1
ATOM 628 C CA . ARG A 1 83 ? -7.009 -6.206 -7.518 1.00 88.94 83 ARG A CA 1
ATOM 629 C C . ARG A 1 83 ? -5.917 -5.557 -6.672 1.00 88.94 83 ARG A C 1
ATOM 631 O O . ARG A 1 83 ? -4.751 -5.908 -6.809 1.00 88.94 83 ARG A O 1
ATOM 638 N N . THR A 1 84 ? -6.296 -4.644 -5.782 1.00 89.44 84 THR A N 1
ATOM 639 C CA . THR A 1 84 ? -5.368 -3.968 -4.863 1.00 89.44 84 THR A CA 1
ATOM 640 C C . THR A 1 84 ? -4.684 -4.981 -3.943 1.00 89.44 84 THR A C 1
ATOM 642 O O . THR A 1 84 ? -3.461 -4.982 -3.819 1.00 89.44 84 THR A O 1
ATOM 645 N N . GLU A 1 85 ? -5.457 -5.911 -3.381 1.00 90.88 85 GLU A N 1
ATOM 646 C CA . GLU A 1 85 ? -4.952 -7.023 -2.577 1.00 90.88 85 GLU A CA 1
ATOM 647 C C . GLU A 1 85 ? -3.971 -7.905 -3.368 1.00 90.88 85 GLU A C 1
ATOM 649 O O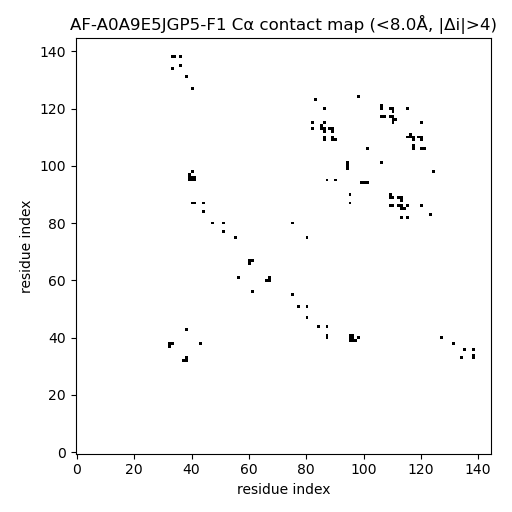 . GLU A 1 85 ? -2.884 -8.206 -2.874 1.00 90.88 85 GLU A O 1
ATOM 654 N N . ALA A 1 86 ? -4.299 -8.271 -4.610 1.00 93.62 86 ALA A N 1
ATOM 655 C CA . ALA A 1 86 ? -3.417 -9.064 -5.468 1.00 93.62 86 ALA A CA 1
ATOM 656 C C . ALA A 1 86 ? -2.088 -8.350 -5.775 1.00 93.62 86 ALA A C 1
ATOM 658 O O . ALA A 1 86 ? -1.029 -8.984 -5.771 1.00 93.62 86 ALA A O 1
ATOM 659 N N . ILE A 1 87 ? -2.126 -7.032 -6.004 1.00 95.00 87 ILE A N 1
ATOM 660 C CA . ILE A 1 87 ? -0.933 -6.207 -6.239 1.00 95.00 87 ILE A CA 1
ATOM 661 C C . ILE A 1 87 ? -0.035 -6.193 -4.998 1.00 95.00 87 ILE A C 1
ATOM 663 O O . ILE A 1 87 ? 1.154 -6.487 -5.115 1.00 95.00 87 ILE A O 1
ATOM 667 N N . ILE A 1 88 ? -0.586 -5.902 -3.814 1.00 93.75 88 ILE A N 1
ATOM 668 C CA . ILE A 1 88 ? 0.197 -5.837 -2.566 1.00 93.75 88 ILE A CA 1
ATOM 669 C C . ILE A 1 88 ? 0.790 -7.210 -2.232 1.00 93.75 88 ILE A C 1
ATOM 671 O O . ILE A 1 88 ? 1.976 -7.321 -1.920 1.00 93.75 88 ILE A O 1
ATOM 675 N N . ARG A 1 89 ? 0.008 -8.287 -2.381 1.00 94.38 89 ARG A N 1
ATOM 676 C CA . ARG A 1 89 ? 0.483 -9.659 -2.134 1.00 94.38 89 ARG A CA 1
ATOM 677 C C . ARG A 1 89 ? 1.613 -10.090 -3.077 1.00 94.38 89 ARG A C 1
ATOM 679 O O . ARG A 1 89 ? 2.396 -10.957 -2.703 1.00 94.38 89 ARG A O 1
ATOM 686 N N . SER A 1 90 ? 1.735 -9.459 -4.245 1.00 95.88 90 SER A N 1
ATOM 687 C CA . SER A 1 90 ? 2.794 -9.709 -5.239 1.00 95.88 90 SER A CA 1
ATOM 688 C C . SER A 1 90 ? 4.094 -8.921 -4.983 1.00 95.88 90 SER A C 1
ATOM 690 O O . SER A 1 90 ? 5.067 -9.055 -5.734 1.00 95.88 90 SER A O 1
ATOM 692 N N . MET A 1 91 ? 4.128 -8.088 -3.938 1.00 95.44 91 MET A N 1
ATOM 693 C CA . MET A 1 91 ? 5.320 -7.364 -3.477 1.00 95.44 91 MET A CA 1
ATOM 694 C C . MET A 1 91 ? 6.126 -8.185 -2.467 1.00 95.44 91 MET A C 1
ATOM 696 O O . MET A 1 91 ? 5.563 -9.005 -1.733 1.00 95.44 91 MET A O 1
ATOM 700 N N . THR A 1 92 ? 7.434 -7.929 -2.400 1.00 95.25 92 THR A N 1
ATOM 701 C CA . THR A 1 92 ? 8.310 -8.458 -1.340 1.00 95.25 92 THR A CA 1
ATOM 702 C C . THR A 1 92 ? 8.131 -7.673 -0.038 1.00 95.25 92 THR A C 1
ATOM 704 O O . THR A 1 92 ? 7.623 -6.557 -0.063 1.00 95.25 92 THR A O 1
ATOM 707 N N . LEU A 1 93 ? 8.578 -8.224 1.097 1.00 92.25 93 LEU A N 1
ATOM 708 C CA . LEU A 1 93 ? 8.497 -7.543 2.399 1.00 92.25 93 LEU A CA 1
ATOM 709 C C . LEU A 1 93 ? 9.157 -6.154 2.362 1.00 92.25 93 LEU A C 1
ATOM 711 O O . LEU A 1 93 ? 8.529 -5.165 2.717 1.00 92.25 93 LEU A O 1
ATOM 715 N N . GLU A 1 94 ? 10.372 -6.070 1.813 1.00 92.75 94 GLU A N 1
ATOM 716 C CA . GLU A 1 94 ? 11.101 -4.804 1.643 1.00 92.75 94 GLU A CA 1
ATOM 717 C C . GLU A 1 94 ? 10.299 -3.757 0.854 1.00 92.75 94 GLU A C 1
ATOM 719 O O . GLU A 1 94 ? 10.309 -2.577 1.184 1.00 92.75 94 GLU A O 1
ATOM 724 N N . GLU A 1 95 ? 9.582 -4.182 -0.190 1.00 93.31 95 GLU A N 1
ATOM 725 C CA . GLU A 1 95 ? 8.778 -3.284 -1.026 1.00 93.31 95 GLU A CA 1
ATOM 726 C C . GLU A 1 95 ? 7.493 -2.825 -0.323 1.00 93.31 95 GLU A C 1
ATOM 728 O O . GLU A 1 95 ? 6.966 -1.762 -0.653 1.00 93.31 95 GLU A O 1
ATOM 733 N N . ARG A 1 96 ? 6.975 -3.613 0.627 1.00 91.62 96 ARG A N 1
ATOM 734 C CA . ARG A 1 96 ? 5.792 -3.254 1.422 1.00 91.62 96 ARG A CA 1
ATOM 735 C C . ARG A 1 96 ? 6.126 -2.314 2.570 1.00 91.62 96 ARG A C 1
ATOM 737 O O . ARG A 1 96 ? 5.331 -1.422 2.878 1.00 91.62 96 ARG A O 1
ATOM 744 N N . GLU A 1 97 ? 7.290 -2.508 3.178 1.00 88.75 97 GLU A N 1
ATOM 745 C CA . GLU A 1 97 ? 7.829 -1.613 4.198 1.00 88.75 97 GLU A CA 1
ATOM 746 C C . GLU A 1 97 ? 8.237 -0.268 3.592 1.00 88.75 97 GLU A C 1
ATOM 748 O O . GLU A 1 97 ? 7.916 0.782 4.152 1.00 88.75 97 GLU A O 1
ATOM 753 N N . ASP A 1 98 ? 8.892 -0.295 2.426 1.00 89.06 98 ASP A N 1
ATOM 754 C CA . ASP A 1 98 ? 9.331 0.897 1.710 1.00 89.06 98 ASP A CA 1
ATOM 755 C C . ASP A 1 98 ? 8.902 0.883 0.228 1.00 89.06 98 ASP A C 1
ATOM 757 O O . ASP A 1 98 ? 9.603 0.376 -0.649 1.00 89.06 98 ASP A O 1
ATOM 761 N N . PRO A 1 99 ? 7.779 1.529 -0.123 1.00 88.50 99 PRO A N 1
ATOM 762 C CA . PRO A 1 99 ? 7.358 1.637 -1.517 1.00 88.50 99 PRO A CA 1
ATOM 763 C C . PRO A 1 99 ? 8.275 2.512 -2.385 1.00 88.50 99 PRO A C 1
ATOM 765 O O . PRO A 1 99 ? 8.121 2.525 -3.611 1.00 88.50 99 PRO A O 1
ATOM 768 N N . SER A 1 100 ? 9.214 3.267 -1.798 1.00 87.88 100 SER A N 1
ATOM 769 C CA . SER A 1 100 ? 10.114 4.147 -2.552 1.00 87.88 100 SER A CA 1
ATOM 770 C C . SER A 1 100 ? 11.120 3.368 -3.405 1.00 87.88 100 SER A C 1
ATOM 772 O O . SER A 1 100 ? 11.525 3.848 -4.468 1.00 87.88 100 SER A O 1
ATOM 774 N N . ILE A 1 101 ? 11.439 2.124 -3.024 1.00 92.25 101 ILE A N 1
ATOM 775 C CA . ILE A 1 101 ? 12.345 1.250 -3.783 1.00 92.25 101 ILE A CA 1
ATOM 776 C C . ILE A 1 101 ? 11.691 0.627 -5.028 1.00 92.25 101 ILE A C 1
ATOM 778 O O . ILE A 1 101 ? 12.374 -0.014 -5.837 1.00 92.25 101 ILE A O 1
ATOM 782 N N . ILE A 1 102 ? 10.378 0.815 -5.226 1.00 92.88 102 ILE A N 1
ATOM 783 C CA . ILE A 1 102 ? 9.611 0.239 -6.338 1.00 92.88 102 ILE A CA 1
ATOM 784 C C . ILE A 1 102 ? 9.914 0.984 -7.654 1.00 92.88 102 ILE A C 1
ATOM 786 O O . ILE A 1 102 ? 9.210 1.909 -8.082 1.00 92.88 102 ILE A O 1
ATOM 790 N N . ASN A 1 103 ? 10.966 0.524 -8.332 1.00 93.50 103 ASN A N 1
ATOM 791 C CA . ASN A 1 103 ? 11.380 0.964 -9.665 1.00 93.50 103 ASN A CA 1
ATOM 792 C C . ASN A 1 103 ? 10.599 0.265 -10.805 1.00 93.50 103 ASN A C 1
ATOM 794 O O . ASN A 1 103 ? 9.793 -0.635 -10.573 1.00 93.50 103 ASN A O 1
ATOM 798 N N . GLY A 1 104 ? 10.845 0.652 -12.062 1.00 93.75 104 GLY A N 1
ATOM 799 C CA . GLY A 1 104 ? 10.110 0.124 -13.226 1.00 93.75 104 GLY A CA 1
ATOM 800 C C . GLY A 1 104 ? 10.206 -1.399 -13.422 1.00 93.75 104 GLY A C 1
ATOM 801 O O . GLY A 1 104 ? 9.215 -2.035 -13.792 1.00 93.75 104 GLY A O 1
ATOM 802 N N . SER A 1 105 ? 11.359 -2.001 -13.108 1.00 95.75 105 SER A N 1
ATOM 803 C CA . SER A 1 105 ? 11.542 -3.458 -13.172 1.00 95.75 105 SER A CA 1
ATOM 804 C C . SER A 1 105 ? 10.669 -4.169 -12.132 1.00 95.75 105 SER A C 1
ATOM 806 O O . SER A 1 105 ? 9.902 -5.074 -12.473 1.00 95.75 105 SER A O 1
ATOM 808 N N . ARG A 1 106 ? 10.673 -3.677 -10.883 1.00 96.56 106 ARG A N 1
ATOM 809 C CA . ARG A 1 106 ? 9.818 -4.198 -9.803 1.00 96.56 106 ARG A CA 1
ATOM 810 C C . ARG A 1 106 ? 8.337 -4.057 -10.139 1.00 96.56 106 ARG A C 1
ATOM 812 O O . ARG A 1 106 ? 7.597 -5.023 -9.989 1.00 96.56 106 ARG A O 1
ATOM 819 N N . ARG A 1 107 ? 7.902 -2.917 -10.693 1.00 95.50 107 ARG A N 1
ATOM 820 C CA . ARG A 1 107 ? 6.497 -2.729 -11.116 1.00 95.50 107 ARG A CA 1
ATOM 821 C C . ARG A 1 107 ? 6.071 -3.723 -12.186 1.00 95.50 107 ARG A C 1
ATOM 823 O O . ARG A 1 107 ? 4.956 -4.227 -12.128 1.00 95.50 107 ARG A O 1
ATOM 830 N N . THR A 1 108 ? 6.957 -4.031 -13.129 1.00 96.38 108 THR A N 1
ATOM 831 C CA . THR A 1 108 ? 6.693 -5.034 -14.169 1.00 96.38 108 THR A CA 1
ATOM 832 C C . THR A 1 108 ? 6.552 -6.431 -13.569 1.00 96.38 108 THR A C 1
ATOM 834 O O . THR A 1 108 ? 5.644 -7.169 -13.944 1.00 96.38 108 THR A O 1
ATOM 837 N N . ARG A 1 109 ? 7.414 -6.791 -12.609 1.00 97.06 109 ARG A N 1
ATOM 838 C CA . ARG A 1 109 ? 7.327 -8.065 -11.881 1.00 97.06 109 ARG A CA 1
ATOM 839 C C . ARG A 1 109 ? 6.028 -8.168 -11.076 1.00 97.06 109 ARG A C 1
ATOM 841 O O . ARG A 1 109 ? 5.340 -9.175 -11.186 1.00 97.06 109 ARG A O 1
ATOM 848 N N . ILE A 1 110 ? 5.689 -7.126 -10.313 1.00 97.00 110 ILE A N 1
ATOM 849 C CA . ILE A 1 110 ? 4.472 -7.063 -9.490 1.00 97.00 110 ILE A CA 1
ATOM 850 C C . ILE A 1 110 ? 3.236 -7.204 -10.378 1.00 97.00 110 ILE A C 1
ATOM 852 O O . ILE A 1 110 ? 2.434 -8.090 -10.130 1.00 97.00 110 ILE A O 1
ATOM 856 N N . ALA A 1 111 ? 3.137 -6.414 -11.453 1.00 96.44 111 ALA A N 1
ATOM 857 C CA . ALA A 1 111 ? 2.017 -6.458 -12.394 1.00 96.44 111 ALA A CA 1
ATOM 858 C C . ALA A 1 111 ? 1.805 -7.860 -12.995 1.00 96.44 111 ALA A C 1
ATOM 860 O O . ALA A 1 111 ? 0.680 -8.352 -13.056 1.00 96.44 111 ALA A O 1
ATOM 861 N N . LYS A 1 112 ? 2.896 -8.538 -13.380 1.00 96.44 112 LYS A N 1
ATOM 862 C CA . LYS A 1 112 ? 2.842 -9.928 -13.859 1.00 96.44 112 LYS A CA 1
ATOM 863 C C . LYS A 1 112 ? 2.384 -10.903 -12.769 1.00 96.44 112 LYS A C 1
ATOM 865 O O . LYS A 1 112 ? 1.599 -11.793 -13.069 1.00 96.44 112 LYS A O 1
ATOM 870 N N . GLY A 1 113 ? 2.856 -10.734 -11.532 1.00 95.25 113 GLY A N 1
ATOM 871 C CA . GLY A 1 113 ? 2.475 -11.577 -10.393 1.00 95.25 113 GLY A CA 1
ATOM 872 C C . GLY A 1 113 ? 1.019 -11.400 -9.957 1.00 95.25 113 GLY A C 1
ATOM 873 O O . GLY A 1 113 ? 0.374 -12.373 -9.579 1.00 95.25 113 GLY A O 1
ATOM 874 N N . SER A 1 114 ? 0.481 -10.184 -10.071 1.00 94.38 114 SER A N 1
ATOM 875 C CA . SER A 1 114 ? -0.894 -9.855 -9.685 1.00 94.38 114 SER A CA 1
ATOM 876 C C . SER A 1 114 ? -1.916 -10.005 -10.812 1.00 94.38 114 SER A C 1
ATOM 878 O O . SER A 1 114 ? -3.110 -9.855 -10.562 1.00 94.38 114 SER A O 1
ATOM 880 N N . GLY A 1 115 ? -1.476 -10.266 -12.048 1.00 94.12 115 GLY A N 1
ATOM 881 C CA . GLY A 1 115 ? -2.353 -10.303 -13.223 1.00 94.12 115 GLY A CA 1
ATOM 882 C C . GLY A 1 115 ? -2.936 -8.933 -13.593 1.00 94.12 115 GLY A C 1
ATOM 883 O O . GLY A 1 115 ? -4.012 -8.859 -14.183 1.00 94.12 115 GLY A O 1
ATOM 884 N N . THR A 1 116 ? -2.254 -7.845 -13.227 1.00 94.88 116 THR A N 1
ATOM 885 C CA . THR A 1 116 ? -2.696 -6.461 -13.469 1.00 94.88 116 THR A CA 1
ATOM 886 C C . THR A 1 116 ? -1.741 -5.729 -14.409 1.00 94.88 116 THR A C 1
ATOM 888 O O . THR A 1 116 ? -0.722 -6.267 -14.842 1.00 94.88 116 THR A O 1
ATOM 891 N N . GLN A 1 117 ? -2.045 -4.475 -14.741 1.00 95.38 117 GLN A N 1
ATOM 892 C CA . GLN A 1 117 ? -1.157 -3.652 -15.556 1.00 95.38 117 GLN A CA 1
ATOM 893 C C . GLN A 1 117 ? -0.163 -2.879 -14.685 1.00 95.38 117 GLN A C 1
ATOM 895 O O . GLN A 1 117 ? -0.414 -2.570 -13.519 1.00 95.38 117 GLN A O 1
ATOM 900 N N . VAL A 1 118 ? 0.966 -2.477 -15.276 1.00 94.50 118 VAL A N 1
ATOM 901 C CA . VAL A 1 118 ? 1.955 -1.598 -14.618 1.00 94.50 118 VAL A CA 1
ATOM 902 C C . VAL A 1 118 ? 1.322 -0.267 -14.185 1.00 94.50 118 VAL A C 1
ATOM 904 O O . VAL A 1 118 ? 1.726 0.327 -13.186 1.00 94.50 118 VAL A O 1
ATOM 907 N N . GLN A 1 119 ? 0.302 0.195 -14.913 1.00 94.31 119 GLN A N 1
ATOM 908 C CA . GLN A 1 119 ? -0.458 1.401 -14.587 1.00 94.31 119 GLN A CA 1
ATOM 909 C C . GLN A 1 119 ? -1.236 1.265 -13.272 1.00 94.31 119 GLN A C 1
ATOM 911 O O . GLN A 1 119 ? -1.247 2.209 -12.482 1.00 94.31 119 GLN A O 1
ATOM 916 N N . ASP A 1 120 ? -1.804 0.088 -12.999 1.00 92.88 120 ASP A N 1
ATOM 917 C CA . ASP A 1 120 ? -2.523 -0.188 -11.752 1.00 92.88 120 ASP A CA 1
ATOM 918 C C . ASP A 1 120 ? -1.566 -0.134 -10.556 1.00 92.88 120 ASP A C 1
ATOM 920 O O . ASP A 1 120 ? -1.848 0.516 -9.550 1.00 92.88 120 ASP A O 1
ATOM 924 N N . VAL A 1 121 ? -0.371 -0.718 -10.709 1.00 94.00 121 VAL A N 1
ATOM 925 C CA . VAL A 1 121 ? 0.690 -0.659 -9.690 1.00 94.00 121 VAL A CA 1
ATOM 926 C C . VAL A 1 121 ? 1.133 0.789 -9.448 1.00 94.00 121 VAL A C 1
ATOM 928 O O . VAL A 1 121 ? 1.265 1.216 -8.304 1.00 94.00 121 VAL A O 1
ATOM 931 N N . ASN A 1 122 ? 1.316 1.582 -10.511 1.00 93.50 122 ASN A N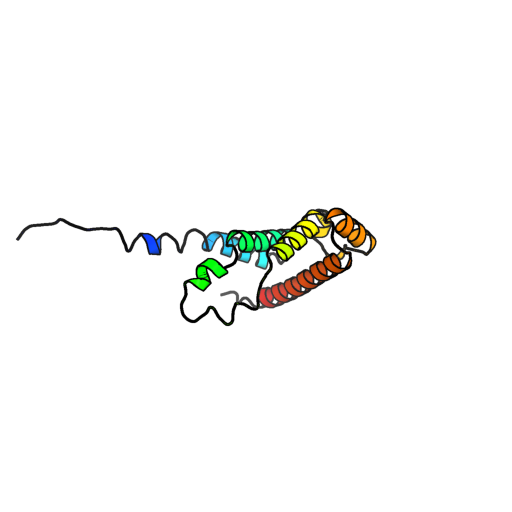 1
ATOM 932 C CA . ASN A 1 122 ? 1.655 3.006 -10.390 1.00 93.50 122 ASN A CA 1
ATOM 933 C C . ASN A 1 122 ? 0.582 3.796 -9.633 1.00 93.50 122 ASN A C 1
ATOM 935 O O . ASN A 1 122 ? 0.915 4.674 -8.836 1.00 93.50 122 ASN A O 1
ATOM 939 N N . ARG A 1 123 ? -0.696 3.520 -9.910 1.00 92.31 123 ARG A N 1
ATOM 940 C CA . ARG A 1 123 ? -1.821 4.187 -9.255 1.00 92.31 123 ARG A CA 1
ATOM 941 C C . ARG A 1 123 ? -1.840 3.875 -7.762 1.00 92.31 123 ARG A C 1
ATOM 943 O O . ARG A 1 123 ? -1.927 4.809 -6.971 1.00 92.31 123 ARG A O 1
ATOM 950 N N . LEU A 1 124 ? -1.663 2.607 -7.393 1.00 91.38 124 LEU A N 1
ATOM 951 C CA . LEU A 1 124 ? -1.617 2.174 -5.997 1.00 91.38 124 LEU A CA 1
ATOM 952 C C . LEU A 1 124 ? -0.470 2.847 -5.236 1.00 91.38 124 LEU A C 1
ATOM 954 O O . LEU A 1 124 ? -0.696 3.442 -4.186 1.00 91.38 124 LEU A O 1
ATOM 958 N N . VAL A 1 125 ? 0.748 2.829 -5.787 1.00 91.38 125 VAL A N 1
ATOM 959 C CA . VAL A 1 125 ? 1.916 3.457 -5.142 1.00 91.38 125 VAL A CA 1
ATOM 960 C C . VAL A 1 125 ? 1.699 4.962 -4.939 1.00 91.38 125 VAL A C 1
ATOM 962 O O . VAL A 1 125 ? 2.063 5.503 -3.896 1.00 91.38 125 VAL A O 1
ATOM 965 N N . LYS A 1 126 ? 1.065 5.648 -5.899 1.00 91.00 126 LYS A N 1
ATOM 966 C CA . LYS A 1 126 ? 0.712 7.070 -5.758 1.00 91.00 126 LYS A CA 1
ATOM 967 C C . LYS A 1 126 ? -0.324 7.305 -4.658 1.00 91.00 126 LYS A C 1
ATOM 969 O O . LYS A 1 126 ? -0.096 8.160 -3.808 1.00 91.00 126 LYS A O 1
ATOM 974 N N . GLN A 1 127 ? -1.416 6.540 -4.654 1.00 87.50 127 GLN A N 1
ATOM 975 C CA . GLN A 1 127 ? -2.473 6.636 -3.640 1.00 87.50 127 GLN A CA 1
ATOM 976 C C . GLN A 1 127 ? -1.918 6.394 -2.233 1.00 87.50 127 GLN A C 1
ATOM 978 O O . GLN A 1 127 ? -2.205 7.149 -1.305 1.00 87.50 127 GLN A O 1
ATOM 983 N N . PHE A 1 128 ? -1.049 5.394 -2.088 1.00 88.25 128 PHE A N 1
ATOM 984 C CA . PHE A 1 128 ? -0.373 5.117 -0.829 1.00 88.25 128 PHE A CA 1
ATOM 985 C C . PHE A 1 128 ? 0.536 6.274 -0.391 1.00 88.25 128 PHE A C 1
ATOM 987 O O . PHE A 1 128 ? 0.473 6.706 0.758 1.00 88.25 128 PHE A O 1
ATOM 994 N N . ALA A 1 129 ? 1.334 6.836 -1.304 1.00 87.12 129 ALA A N 1
ATOM 995 C CA . ALA A 1 129 ? 2.204 7.971 -0.998 1.00 87.12 129 ALA A CA 1
ATOM 996 C C . ALA A 1 129 ? 1.416 9.236 -0.602 1.00 87.12 129 ALA A C 1
ATOM 998 O O . ALA A 1 129 ? 1.850 10.002 0.260 1.00 87.12 129 ALA A O 1
ATOM 999 N N . GLU A 1 130 ? 0.258 9.479 -1.218 1.00 8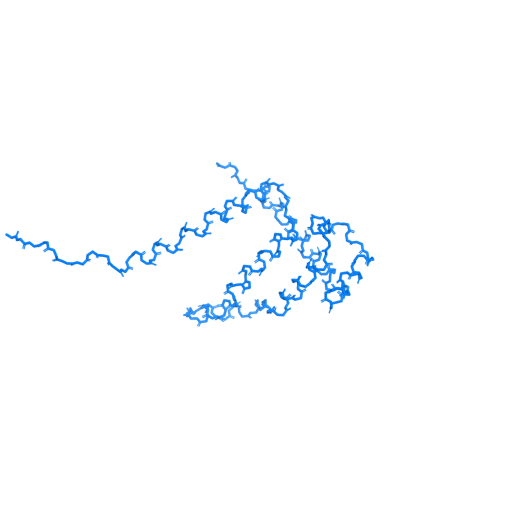5.62 130 GLU A N 1
ATOM 1000 C CA . GLU A 1 130 ? -0.656 10.563 -0.835 1.00 85.62 130 GLU A CA 1
ATOM 1001 C C . GLU A 1 130 ? -1.233 10.341 0.562 1.00 85.62 130 GLU A C 1
ATOM 1003 O O . GLU A 1 130 ? -1.212 11.252 1.393 1.00 85.62 130 GLU A O 1
ATOM 1008 N N . MET A 1 131 ? -1.664 9.118 0.858 1.00 81.56 131 MET A N 1
ATOM 1009 C CA . MET A 1 131 ? -2.165 8.759 2.177 1.00 81.56 131 MET A CA 1
ATOM 1010 C C . MET A 1 131 ? -1.080 8.863 3.253 1.00 81.56 131 MET A C 1
ATOM 1012 O O . MET A 1 131 ? -1.329 9.464 4.294 1.00 81.56 131 MET A O 1
ATOM 1016 N N . GLN A 1 132 ? 0.149 8.403 2.996 1.00 80.88 132 GLN A N 1
ATOM 1017 C CA . GLN A 1 132 ? 1.281 8.612 3.907 1.00 80.88 132 GLN A CA 1
ATOM 1018 C C . GLN A 1 132 ? 1.534 10.102 4.174 1.00 80.88 132 GLN A C 1
ATOM 1020 O O . GLN A 1 132 ? 1.772 10.498 5.317 1.00 80.88 132 GLN A O 1
ATOM 1025 N N . LYS A 1 133 ? 1.451 10.959 3.146 1.00 82.62 133 LYS A N 1
ATOM 1026 C CA . LYS A 1 133 ? 1.580 12.417 3.319 1.00 82.62 133 LYS A CA 1
ATOM 1027 C C . LYS A 1 133 ? 0.469 12.984 4.197 1.00 82.62 133 LYS A C 1
ATOM 1029 O O . LYS A 1 133 ? 0.753 13.836 5.038 1.00 82.62 133 LYS A O 1
ATOM 1034 N N . MET A 1 134 ? -0.772 12.536 4.011 1.00 76.38 134 MET A N 1
ATOM 1035 C CA . MET A 1 134 ? -1.893 12.938 4.862 1.00 76.38 134 MET A CA 1
ATOM 1036 C C . MET A 1 134 ? -1.675 12.469 6.301 1.00 76.38 134 MET A C 1
ATOM 1038 O O . MET A 1 134 ? -1.671 13.303 7.202 1.00 76.38 134 MET A O 1
ATOM 1042 N N . MET A 1 135 ? -1.378 11.187 6.516 1.00 73.75 135 MET A N 1
ATOM 1043 C CA . MET A 1 135 ? -1.107 10.609 7.838 1.00 73.75 135 MET A CA 1
ATOM 1044 C C . MET A 1 135 ? 0.022 11.340 8.561 1.00 73.75 135 MET A C 1
ATOM 1046 O O . MET A 1 135 ? -0.105 11.644 9.739 1.00 73.75 135 MET A O 1
ATOM 1050 N N . LYS A 1 136 ? 1.089 11.733 7.857 1.00 74.12 136 LYS A N 1
ATOM 1051 C CA . LYS A 1 136 ? 2.171 12.545 8.433 1.00 74.12 136 LYS A CA 1
ATOM 1052 C C . LYS A 1 136 ? 1.707 13.950 8.839 1.00 74.12 136 LYS A C 1
ATOM 1054 O O . LYS A 1 136 ? 2.130 14.460 9.874 1.00 74.12 136 LYS A O 1
ATOM 1059 N N . ARG A 1 137 ? 0.837 14.585 8.045 1.00 70.94 137 ARG A N 1
ATOM 1060 C CA . ARG A 1 137 ? 0.256 15.906 8.357 1.00 70.94 137 ARG A CA 1
ATOM 1061 C C . ARG A 1 137 ? -0.711 15.855 9.540 1.00 70.94 137 ARG A C 1
ATOM 1063 O O . ARG A 1 137 ? -0.740 16.807 10.310 1.00 70.94 137 ARG A O 1
ATOM 1070 N N . PHE A 1 138 ? -1.479 14.775 9.679 1.00 64.38 138 PHE A N 1
ATOM 1071 C CA . PHE A 1 138 ? -2.393 14.564 10.806 1.00 64.38 138 PHE A CA 1
ATOM 1072 C C . PHE A 1 138 ? -1.652 14.100 12.067 1.00 64.38 138 PHE A C 1
ATOM 1074 O O . PHE A 1 138 ? -1.895 14.644 13.138 1.00 64.38 138 PHE A O 1
ATOM 1081 N N . GLY A 1 139 ? -0.677 13.197 11.933 1.00 59.44 139 GLY A N 1
ATOM 1082 C CA . GLY A 1 139 ? 0.217 12.735 13.001 1.00 59.44 139 GLY A CA 1
ATOM 1083 C C . GLY A 1 139 ? 1.042 13.860 13.627 1.00 59.44 139 GLY A C 1
ATOM 1084 O O . GLY A 1 139 ? 1.228 13.887 14.836 1.00 59.44 139 GLY A O 1
ATOM 1085 N N . GLY A 1 140 ? 1.456 14.850 12.829 1.00 49.88 140 GLY A N 1
ATOM 1086 C CA . GLY A 1 140 ? 2.106 16.067 13.329 1.00 49.88 140 GLY A CA 1
ATOM 1087 C C . GLY A 1 140 ? 1.161 17.092 13.974 1.00 49.88 140 GLY A C 1
ATOM 1088 O O . GLY A 1 140 ? 1.631 18.123 14.446 1.00 49.88 140 GLY A O 1
ATOM 1089 N N . ARG A 1 141 ? -0.158 16.850 13.964 1.00 47.06 141 ARG A N 1
ATOM 1090 C CA . ARG A 1 141 ? -1.197 17.764 14.469 1.00 47.06 141 ARG A CA 1
ATOM 1091 C C . ARG A 1 141 ? -2.043 17.191 15.604 1.00 47.06 141 ARG A C 1
ATOM 1093 O O . ARG A 1 141 ? -2.932 17.906 16.062 1.00 47.06 141 ARG A O 1
ATOM 1100 N N . LEU A 1 142 ? -1.796 15.963 16.069 1.00 40.72 142 LEU A N 1
ATOM 1101 C CA . LEU A 1 142 ? -2.436 15.485 17.294 1.00 40.72 142 LEU A CA 1
ATOM 1102 C C . LEU A 1 142 ? -1.937 16.351 18.460 1.00 40.72 142 LEU A C 1
ATOM 1104 O O . LEU A 1 142 ? -0.734 16.354 18.730 1.00 40.72 142 LEU A O 1
ATOM 1108 N N . PRO A 1 143 ? -2.814 17.122 19.129 1.00 37.91 143 PRO A N 1
ATOM 1109 C CA . PRO A 1 143 ? -2.414 17.831 20.324 1.00 37.91 143 PRO A CA 1
ATOM 1110 C C . PRO A 1 143 ? -2.110 16.768 21.373 1.00 37.91 143 PRO A C 1
ATOM 1112 O O . PRO A 1 143 ? -3.004 16.034 21.789 1.00 37.91 143 PRO A O 1
ATOM 1115 N N . SER A 1 144 ? -0.848 16.678 21.782 1.00 43.50 144 SER A N 1
ATOM 1116 C CA . SER A 1 144 ? -0.491 16.051 23.047 1.00 43.50 144 SER A CA 1
ATOM 1117 C C . SER A 1 144 ? -1.303 16.762 24.131 1.00 43.50 144 SER A C 1
ATOM 1119 O O . SER A 1 144 ? -1.018 17.915 24.459 1.00 43.50 144 SER A O 1
ATOM 1121 N N . ARG A 1 145 ? -2.373 16.126 24.605 1.00 39.31 145 ARG A N 1
ATOM 1122 C CA . ARG A 1 145 ? -3.080 16.511 25.825 1.00 39.31 145 ARG A CA 1
ATOM 1123 C C . ARG A 1 145 ? -2.870 15.420 26.849 1.00 39.31 145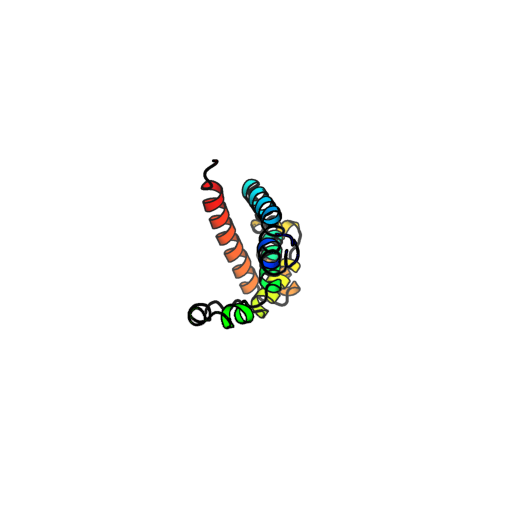 ARG A C 1
ATOM 1125 O O . ARG A 1 145 ? -2.961 14.240 26.447 1.00 39.31 145 ARG A O 1
#

Mean predicted aligned error: 14.46 Å

Nearest PDB structures (foldseek):
  2xxa-assembly1_A  TM=6.774E-01  e=2.476E-07  Escherichia coli K-12
  3dm5-assembly1_A  TM=7.772E-01  e=4.739E-06  Pyrococcus furiosus
  5gaf-assembly1_i  TM=9.201E-01  e=7.372E-05  Escherichia coli
  4xco-assembly2_C  TM=7.832E-01  e=4.625E-05  Methanocaldococcus jannaschii
  7epk-assembly1_A  TM=6.771E-01  e=2.240E-05  Aeropyrum pernix K1

pLDDT: mean 70.15, std 19.92, range [35.81, 97.06]

Foldseek 3Di:
DDDDDDDDDDDPVVVVVVPPPPCPVVVVVVLVCLLVLQDWQVNVLVVLVVVVVVPPCCVVVVPDPPRNPPCVVPPPDPVLSLLSNLLLVQDDPVCRRPVPPCDPVNLVSSCVRSVHDSVSNVVSSVVVVVVSVVSNVVSVVDPPD

Solvent-accessible surface area (backbone atoms only — not comparable to full-atom values): 8840 Å² total; per-residue (Å²): 143,83,77,86,88,86,82,84,84,89,72,70,64,75,63,64,68,69,72,62,78,70,52,60,65,53,50,50,49,51,49,51,40,51,71,69,68,65,84,34,51,61,58,52,48,53,54,52,48,50,52,56,73,67,41,71,53,62,74,62,44,66,71,42,91,90,57,62,76,80,63,61,84,69,68,78,48,70,66,58,53,51,52,52,50,34,40,60,70,41,47,53,71,68,45,32,68,38,63,86,75,61,44,73,68,53,36,49,52,22,15,64,66,36,76,52,50,52,66,57,52,53,50,50,56,49,54,50,53,52,48,52,52,47,50,52,59,50,58,76,59,63,75,90,123

Radius of gyration: 21.62 Å; Cα contacts (8 Å, |Δi|>4): 69; chains: 1; bounding box: 59×29×67 Å

Sequence (145 aa):
MAGRILGMGDMLTLIEQAEQVFEKDEAEKAAKKLATGKFTLDDFLEQLQQLKKMGPLQNVLGMLPGVGAQLKDAEVSDDQVRRTEAIIRSMTLEEREDPSIINGSRRTRIAKGSGTQVQDVNRLVKQFAEMQKMMKRFGGRLPSR